Protein AF-A0A7V4GX39-F1 (afdb_monomer)

Radius of gyration: 23.59 Å; Cα contacts (8 Å, |Δi|>4): 36; chains: 1; bounding box: 55×32×65 Å

Sequence (135 aa):
MWTQNDLKLLEEKGISIEEVNRQLDFFRNGFPYASLDRPAVPGDGIRVLGLPEQEHYSNVFESSAPQMDLLKFVPASGAATRMFKDLFEWKNALDKGITSLTPSAREFLANLHKFAFYPELKKVLVSHGITLQEK

Solvent-accessible surface area (backbone atoms only — not comparable to full-atom values): 8588 Å² total; per-residue (Å²): 132,86,49,72,69,53,54,51,53,30,56,78,69,74,46,52,70,68,57,51,50,53,53,50,46,34,74,74,74,46,74,80,80,80,86,77,89,75,85,70,38,83,86,43,90,32,87,80,75,52,71,70,52,49,53,51,53,48,51,53,46,66,72,47,48,88,83,48,92,85,75,89,83,75,74,76,54,65,58,59,52,60,73,44,40,66,48,52,54,48,49,59,37,41,79,72,70,45,80,76,76,49,72,67,46,48,54,48,63,75,47,44,85,75,44,93,61,31,71,61,49,51,56,55,34,48,77,71,76,43,79,84,81,83,131

Secondary structure (DSSP, 8-state):
---HHHHHHHHHTT--HHHHHHHHHHHHH-PPPP------EETBEEPPPPHHHHHHHHHHHHHHGGGS--------HHHHHHHTHHHHHHHHHHTTT--PPPHHHHHHHHTGGGSTTHHHHHHHHHHTTPPPPP-

pLDDT: mean 89.23, std 8.72, range [51.66, 98.0]

Structure (mmCIF, N/CA/C/O backbone):
data_AF-A0A7V4GX39-F1
#
_entry.id   AF-A0A7V4GX39-F1
#
loop_
_atom_site.group_PDB
_atom_site.id
_atom_site.type_symbol
_atom_site.label_atom_id
_atom_site.label_alt_id
_atom_site.label_comp_id
_atom_site.label_asym_id
_atom_site.label_entity_id
_atom_site.label_seq_id
_atom_site.pdbx_PDB_ins_code
_atom_site.Cartn_x
_atom_site.Cartn_y
_atom_site.Cartn_z
_atom_site.occupancy
_atom_site.B_iso_or_equiv
_atom_site.auth_seq_id
_atom_site.auth_comp_id
_atom_site.auth_asym_id
_atom_site.auth_atom_id
_atom_site.pdbx_PDB_model_num
ATOM 1 N N . MET A 1 1 ? 4.574 -3.018 36.565 1.00 77.62 1 MET A N 1
ATOM 2 C CA . MET A 1 1 ? 3.379 -3.565 37.240 1.00 77.62 1 MET A CA 1
ATOM 3 C C . MET A 1 1 ? 2.291 -2.512 37.092 1.00 77.62 1 MET A C 1
ATOM 5 O O . MET A 1 1 ? 2.623 -1.344 37.256 1.00 77.62 1 MET A O 1
ATOM 9 N N . TRP A 1 2 ? 1.080 -2.889 36.678 1.00 88.81 2 TRP A N 1
ATOM 10 C CA . TRP A 1 2 ? -0.007 -1.940 36.393 1.00 88.81 2 TRP A CA 1
ATOM 11 C C . TRP A 1 2 ? -0.486 -1.247 37.670 1.00 88.81 2 TRP A C 1
ATOM 13 O O . TRP A 1 2 ? -0.648 -1.904 38.698 1.00 88.81 2 TRP A O 1
ATOM 23 N N . THR A 1 3 ? -0.701 0.067 37.617 1.00 95.25 3 THR A N 1
ATOM 24 C CA . THR A 1 3 ? -1.338 0.809 38.713 1.00 95.25 3 THR A CA 1
ATOM 25 C C . THR A 1 3 ? -2.858 0.654 38.645 1.00 95.25 3 THR A C 1
ATOM 27 O O . THR A 1 3 ? -3.404 0.300 37.602 1.00 95.25 3 THR A O 1
ATOM 30 N N . GLN A 1 4 ? -3.582 0.959 39.729 1.00 93.19 4 GLN A N 1
ATOM 31 C CA . GLN A 1 4 ? -5.052 0.938 39.684 1.00 93.19 4 GLN A CA 1
ATOM 32 C C . GLN A 1 4 ? -5.638 1.908 38.650 1.00 93.19 4 GLN A C 1
ATOM 34 O O . GLN A 1 4 ? -6.648 1.591 38.026 1.00 93.19 4 GLN A O 1
ATOM 39 N N . ASN A 1 5 ? -4.996 3.060 38.440 1.00 95.75 5 ASN A N 1
ATOM 40 C CA . ASN A 1 5 ? -5.437 4.017 37.428 1.00 95.75 5 ASN A CA 1
ATOM 41 C C . ASN A 1 5 ? -5.283 3.441 36.014 1.00 95.75 5 ASN A C 1
ATOM 43 O O . ASN A 1 5 ? -6.170 3.641 35.188 1.00 95.75 5 ASN A O 1
ATOM 47 N N . ASP A 1 6 ? -4.209 2.685 35.755 1.00 93.69 6 ASP A N 1
ATOM 48 C CA . ASP A 1 6 ? -4.021 2.000 34.472 1.00 93.69 6 ASP A CA 1
ATOM 49 C C . ASP A 1 6 ? -5.112 0.950 34.256 1.00 93.69 6 ASP A C 1
ATOM 51 O O . ASP A 1 6 ? -5.744 0.932 33.206 1.00 93.69 6 ASP A O 1
ATOM 55 N N . LEU A 1 7 ? -5.377 0.112 35.266 1.00 93.94 7 LEU A N 1
ATOM 56 C CA . LEU A 1 7 ? -6.402 -0.934 35.184 1.00 93.94 7 LEU A CA 1
ATOM 57 C C . LEU A 1 7 ? -7.783 -0.348 34.869 1.00 93.94 7 LEU A C 1
ATOM 59 O O . LEU A 1 7 ? -8.468 -0.843 33.978 1.00 93.94 7 LEU A O 1
ATOM 63 N N . LYS A 1 8 ? -8.155 0.744 35.548 1.00 95.00 8 LYS A N 1
ATOM 64 C CA . LYS A 1 8 ? -9.430 1.431 35.324 1.00 95.00 8 LYS A CA 1
ATOM 65 C C . LYS A 1 8 ? -9.526 2.020 33.914 1.00 95.00 8 LYS A C 1
ATOM 67 O O . LYS A 1 8 ? -10.548 1.869 33.255 1.00 95.00 8 LYS A O 1
ATOM 72 N N . LEU A 1 9 ? -8.457 2.650 33.425 1.00 95.44 9 LEU A N 1
ATOM 73 C CA . LEU A 1 9 ? -8.429 3.214 32.074 1.00 95.44 9 LEU A CA 1
ATOM 74 C C . LEU A 1 9 ? -8.536 2.130 30.992 1.00 95.44 9 LEU A C 1
ATOM 76 O O . LEU A 1 9 ? -9.182 2.340 29.966 1.00 95.44 9 LEU A O 1
ATOM 80 N N . LEU A 1 10 ? -7.881 0.985 31.196 1.00 95.50 10 LEU A N 1
ATOM 81 C CA . LEU A 1 10 ? -7.950 -0.149 30.277 1.00 95.50 10 LEU A CA 1
ATOM 82 C C . LEU A 1 10 ? -9.355 -0.753 30.241 1.00 95.50 10 LEU A C 1
ATOM 84 O O . LEU A 1 10 ? -9.874 -0.997 29.153 1.00 95.50 10 LEU A O 1
ATOM 88 N N . GLU A 1 11 ? -9.996 -0.892 31.401 1.00 94.06 11 GLU A N 1
ATOM 89 C CA . GLU A 1 11 ? -11.388 -1.331 31.511 1.00 94.06 11 GLU A CA 1
ATOM 90 C C . GLU A 1 11 ? -12.349 -0.363 30.801 1.00 94.06 11 GLU A C 1
ATOM 92 O O . GLU A 1 11 ? -13.137 -0.792 29.960 1.00 94.06 11 GLU A O 1
ATOM 97 N N . GLU A 1 12 ? -12.225 0.949 31.038 1.00 96.50 12 GLU A N 1
ATOM 98 C CA . GLU A 1 12 ? -13.028 1.986 30.365 1.00 96.50 12 GLU A CA 1
ATOM 99 C C . GLU A 1 12 ? -12.858 1.973 28.834 1.00 96.50 12 GLU A C 1
ATOM 101 O O . GLU A 1 12 ? -13.781 2.321 28.096 1.00 96.50 12 GLU A O 1
ATOM 106 N N . LYS A 1 13 ? -11.684 1.561 28.339 1.00 94.75 13 LYS A N 1
ATOM 107 C CA . LYS A 1 13 ? -11.389 1.412 26.905 1.00 94.75 13 LYS A CA 1
ATOM 108 C C . LYS A 1 13 ? -11.744 0.032 26.341 1.00 94.75 13 LYS A C 1
ATOM 110 O O . LYS A 1 13 ? -11.583 -0.169 25.138 1.00 94.75 13 LYS A O 1
ATOM 115 N N . GLY A 1 14 ? -12.197 -0.907 27.173 1.00 95.50 14 GLY A N 1
ATOM 116 C CA . GLY A 1 14 ? -12.497 -2.282 26.770 1.00 95.50 14 GLY A CA 1
ATOM 117 C C . GLY A 1 14 ? -11.263 -3.092 26.358 1.00 95.50 14 GLY A C 1
ATOM 118 O O . GLY A 1 14 ? -11.370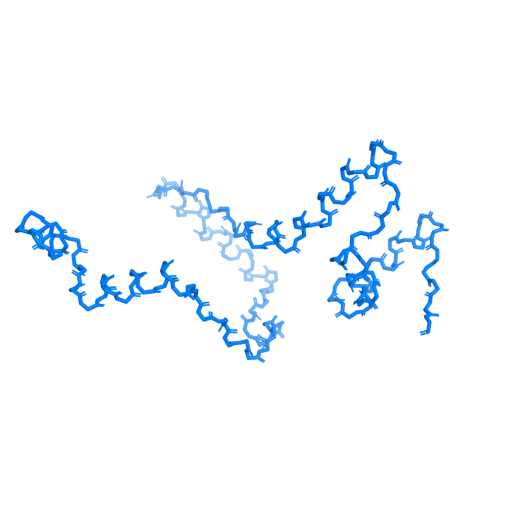 -3.983 25.518 1.00 95.50 14 GLY A O 1
ATOM 119 N N . ILE A 1 15 ? -10.085 -2.774 26.903 1.00 95.25 15 ILE A N 1
ATOM 120 C CA . ILE A 1 15 ? -8.823 -3.450 26.585 1.00 95.25 15 ILE A CA 1
ATOM 121 C C . ILE A 1 15 ? -8.444 -4.363 27.753 1.00 95.25 15 ILE A C 1
ATOM 123 O O . ILE A 1 15 ? -8.276 -3.901 28.879 1.00 95.25 15 ILE A O 1
ATOM 127 N N . SER A 1 16 ? -8.280 -5.662 27.494 1.00 94.62 16 SER A N 1
ATOM 128 C CA . SER A 1 16 ? -7.864 -6.608 28.533 1.00 94.62 16 SER A CA 1
ATOM 129 C C . SER A 1 16 ? -6.367 -6.494 28.850 1.00 94.62 16 SER A C 1
ATOM 131 O O . SER A 1 16 ? -5.570 -5.979 28.058 1.00 94.62 16 SER A O 1
ATOM 133 N N . ILE A 1 17 ? -5.961 -7.013 30.011 1.00 93.25 17 ILE A N 1
ATOM 134 C CA . ILE A 1 17 ? -4.549 -7.032 30.420 1.00 93.25 17 ILE A CA 1
ATOM 135 C C . ILE A 1 17 ? -3.716 -7.906 29.485 1.00 93.25 17 ILE A C 1
ATOM 137 O O . ILE A 1 17 ? -2.577 -7.568 29.167 1.00 93.25 17 ILE A O 1
ATOM 141 N N . GLU A 1 18 ? -4.292 -9.000 29.003 1.00 93.94 18 GLU A N 1
ATOM 142 C CA . GLU A 1 18 ? -3.679 -9.887 28.018 1.00 93.94 18 GLU A CA 1
ATOM 143 C C . GLU A 1 18 ? -3.432 -9.143 26.703 1.00 93.94 18 GLU A C 1
ATOM 145 O O . GLU A 1 18 ? -2.336 -9.233 26.150 1.00 93.94 18 GLU A O 1
ATOM 150 N N . GLU A 1 19 ? -4.409 -8.361 26.233 1.00 94.12 19 GLU A N 1
ATOM 151 C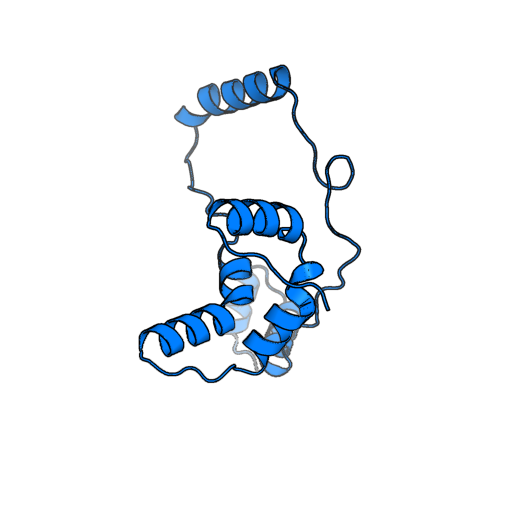 CA . GLU A 1 19 ? -4.286 -7.584 24.999 1.00 94.12 19 GLU A CA 1
ATOM 152 C C . GLU A 1 19 ? -3.204 -6.507 25.114 1.00 94.12 19 GLU A C 1
ATOM 154 O O . GLU A 1 19 ? -2.346 -6.395 24.237 1.00 94.12 19 GLU A O 1
ATOM 159 N N . VAL A 1 20 ? -3.184 -5.750 26.214 1.00 94.56 20 VAL A N 1
ATOM 160 C CA . VAL A 1 20 ? -2.134 -4.748 26.435 1.00 94.56 20 VAL A CA 1
ATOM 161 C C . VAL A 1 20 ? -0.755 -5.384 26.538 1.00 94.56 20 VAL A C 1
ATOM 163 O O . VAL A 1 20 ? 0.192 -4.879 25.935 1.00 94.56 20 VAL A O 1
ATOM 166 N N . ASN A 1 21 ? -0.611 -6.489 27.271 1.00 93.94 21 ASN A N 1
ATOM 167 C CA . ASN A 1 21 ? 0.676 -7.175 27.365 1.00 93.94 21 ASN A CA 1
ATOM 168 C C . ASN A 1 21 ? 1.137 -7.674 25.987 1.00 93.94 21 ASN A C 1
ATOM 170 O O . ASN A 1 21 ? 2.298 -7.471 25.634 1.00 93.94 21 ASN A O 1
ATOM 174 N N . ARG A 1 22 ? 0.226 -8.220 25.168 1.00 93.19 22 ARG A N 1
ATOM 175 C CA . ARG A 1 22 ? 0.517 -8.615 23.781 1.00 93.19 22 ARG A CA 1
ATOM 176 C C . ARG A 1 22 ? 1.010 -7.434 22.943 1.00 93.19 22 ARG A C 1
ATOM 178 O O . ARG A 1 22 ? 1.994 -7.559 22.220 1.00 93.19 22 ARG A O 1
ATOM 185 N N . GLN A 1 23 ? 0.353 -6.279 23.044 1.00 92.56 23 GLN A N 1
ATOM 186 C CA . GLN A 1 23 ? 0.771 -5.067 22.334 1.00 92.56 23 GLN A CA 1
ATOM 187 C C . GLN A 1 23 ? 2.148 -4.576 22.794 1.00 92.56 23 GLN A C 1
ATOM 189 O O . GLN A 1 23 ? 2.983 -4.224 21.962 1.00 92.56 23 GLN A O 1
ATOM 194 N N . LEU A 1 24 ? 2.416 -4.595 24.103 1.00 93.81 24 LEU A N 1
ATOM 195 C CA . LEU A 1 24 ? 3.733 -4.265 24.652 1.00 93.81 24 LEU A CA 1
ATOM 196 C C . LEU A 1 24 ? 4.827 -5.205 24.146 1.00 93.81 24 LEU A C 1
ATOM 198 O O . LEU A 1 24 ? 5.937 -4.752 23.864 1.00 93.81 24 LEU A O 1
ATOM 202 N N . ASP A 1 25 ? 4.526 -6.489 23.992 1.00 94.75 25 ASP A N 1
ATOM 203 C CA . ASP A 1 25 ? 5.477 -7.441 23.432 1.00 94.75 25 ASP A CA 1
ATOM 204 C C . ASP A 1 25 ? 5.775 -7.158 21.956 1.00 94.75 25 ASP A C 1
ATOM 206 O O . ASP A 1 25 ? 6.932 -7.286 21.555 1.00 94.75 25 ASP A O 1
ATOM 210 N N . PHE A 1 26 ? 4.810 -6.663 21.171 1.00 94.25 26 PHE A N 1
ATOM 211 C CA . PHE A 1 26 ? 5.094 -6.166 19.817 1.00 94.25 26 PHE A CA 1
ATOM 212 C C . PHE A 1 26 ? 6.009 -4.937 19.810 1.00 94.25 26 PHE A C 1
ATOM 214 O O . PHE A 1 26 ? 6.851 -4.809 18.924 1.00 94.25 26 PHE A O 1
ATOM 221 N N . PHE A 1 27 ? 5.910 -4.041 20.796 1.00 91.31 27 PHE A N 1
ATOM 222 C CA . PHE A 1 27 ? 6.850 -2.917 20.905 1.00 91.31 27 PHE A CA 1
ATOM 223 C C . PHE A 1 27 ? 8.274 -3.368 21.247 1.00 91.31 27 PHE A C 1
ATOM 225 O O . PHE A 1 27 ? 9.234 -2.750 20.791 1.00 91.31 27 PHE A O 1
ATOM 232 N N . ARG A 1 28 ? 8.422 -4.433 22.043 1.00 93.56 28 ARG A N 1
ATOM 233 C CA . ARG A 1 28 ? 9.732 -4.968 22.452 1.00 93.56 28 ARG A CA 1
ATOM 234 C C . ARG A 1 28 ? 10.390 -5.805 21.363 1.00 93.56 28 ARG A C 1
ATOM 236 O O . ARG A 1 28 ? 11.577 -5.645 21.102 1.00 93.56 28 ARG A O 1
ATOM 243 N N . ASN A 1 29 ? 9.619 -6.704 20.761 1.00 94.12 29 ASN A N 1
ATOM 244 C CA . ASN A 1 29 ? 10.129 -7.747 19.872 1.00 94.12 29 ASN A CA 1
ATOM 245 C C . ASN A 1 29 ? 9.876 -7.441 18.389 1.00 94.12 29 ASN A C 1
ATOM 247 O O . ASN A 1 29 ? 10.332 -8.180 17.520 1.00 94.12 29 ASN A O 1
ATOM 251 N N . GLY A 1 30 ? 9.159 -6.355 18.094 1.00 88.62 30 GLY A N 1
ATOM 252 C CA . GLY A 1 30 ? 8.650 -6.062 16.763 1.00 88.62 30 GLY A CA 1
ATOM 253 C C . GLY A 1 30 ? 7.363 -6.826 16.451 1.00 88.62 30 GLY A C 1
ATOM 254 O O . GLY A 1 30 ? 6.880 -7.656 17.223 1.00 88.62 30 GLY A O 1
ATOM 255 N N . PHE A 1 31 ? 6.792 -6.529 15.286 1.00 85.81 31 PHE A N 1
ATOM 256 C CA . PHE A 1 31 ? 5.625 -7.239 14.775 1.00 85.81 31 PHE A CA 1
ATOM 257 C C . PHE A 1 31 ? 6.068 -8.447 13.945 1.00 85.81 31 PHE A C 1
ATOM 259 O O . PHE A 1 31 ? 7.042 -8.338 13.193 1.00 85.81 31 PHE A O 1
ATOM 266 N N . PRO A 1 32 ? 5.354 -9.583 14.027 1.00 85.06 32 PRO A N 1
ATOM 267 C CA . PRO A 1 32 ? 5.581 -10.680 13.102 1.00 85.06 32 PRO A CA 1
ATOM 268 C C . PRO A 1 32 ? 5.312 -10.213 11.668 1.00 85.06 32 PRO A C 1
ATOM 270 O O . PRO A 1 32 ? 4.459 -9.353 11.424 1.00 85.06 32 PRO A O 1
ATOM 273 N N . TYR A 1 33 ? 6.020 -10.803 10.708 1.00 82.94 33 TYR A N 1
ATOM 274 C CA . TYR A 1 33 ? 5.723 -10.567 9.301 1.00 82.94 33 TYR A CA 1
ATOM 275 C C . TYR A 1 33 ? 4.298 -11.024 8.986 1.00 82.94 33 TYR A C 1
ATOM 277 O O . TYR A 1 33 ? 3.865 -12.098 9.410 1.00 82.94 33 TYR A O 1
ATOM 285 N N . ALA A 1 34 ? 3.572 -10.205 8.224 1.00 83.12 34 ALA A N 1
ATOM 286 C CA . ALA A 1 34 ? 2.273 -10.601 7.710 1.00 83.12 34 ALA A CA 1
ATOM 287 C C . ALA A 1 34 ? 2.447 -11.846 6.832 1.00 83.12 34 ALA A C 1
ATOM 289 O O . ALA A 1 34 ? 3.270 -11.853 5.915 1.00 83.12 34 ALA A O 1
ATOM 290 N N . SER A 1 35 ? 1.672 -12.894 7.112 1.00 86.38 35 SER A N 1
ATOM 291 C CA . SER A 1 35 ? 1.577 -14.034 6.203 1.00 86.38 35 SER A CA 1
ATOM 292 C C . SER A 1 35 ? 0.775 -13.595 4.986 1.00 86.38 35 SER A C 1
ATOM 294 O O . SER A 1 35 ? -0.432 -13.376 5.073 1.00 86.38 35 SER A O 1
ATOM 296 N N . LEU A 1 36 ? 1.474 -13.394 3.873 1.00 85.06 36 LEU A N 1
ATOM 297 C CA . LEU A 1 36 ? 0.862 -13.061 2.595 1.00 85.06 36 LEU A CA 1
ATOM 298 C C . LEU A 1 36 ? 0.443 -14.365 1.912 1.00 85.06 36 LEU A C 1
ATOM 300 O O . LEU A 1 36 ? 1.281 -15.239 1.715 1.00 85.06 36 LEU A O 1
ATOM 304 N N . ASP A 1 37 ? -0.837 -14.486 1.566 1.00 88.88 37 ASP A N 1
ATOM 305 C CA . ASP A 1 37 ? -1.353 -15.607 0.772 1.00 88.88 37 ASP A CA 1
ATOM 306 C C . ASP A 1 37 ? -0.996 -15.397 -0.711 1.00 88.88 37 ASP A C 1
ATOM 308 O O . ASP A 1 37 ? -0.089 -16.024 -1.256 1.00 88.88 37 ASP A O 1
ATOM 312 N N . ARG A 1 38 ? -1.639 -14.415 -1.350 1.00 88.44 38 ARG A N 1
ATOM 313 C CA . ARG A 1 38 ? -1.399 -13.997 -2.741 1.00 88.44 38 ARG A CA 1
ATOM 314 C C . ARG A 1 38 ? -2.031 -12.619 -2.987 1.00 88.44 38 ARG A C 1
ATOM 316 O O . ARG A 1 38 ? -2.871 -12.192 -2.191 1.00 88.44 38 ARG A O 1
ATOM 323 N N . PRO A 1 39 ? -1.645 -11.887 -4.047 1.00 85.06 39 PRO A N 1
ATOM 324 C CA . PRO A 1 39 ? -2.267 -10.603 -4.357 1.00 85.06 39 PRO A CA 1
ATOM 325 C C . PRO A 1 39 ? -3.765 -10.754 -4.647 1.00 85.06 39 PRO A C 1
ATOM 327 O O . PRO A 1 39 ? -4.189 -11.720 -5.282 1.00 85.06 39 PRO A O 1
ATOM 330 N N . ALA A 1 40 ? -4.550 -9.764 -4.223 1.00 90.19 40 ALA A N 1
ATOM 331 C CA . ALA A 1 40 ? -5.928 -9.624 -4.671 1.00 90.19 40 ALA A CA 1
ATOM 332 C C . ALA A 1 40 ? -5.936 -9.125 -6.126 1.00 90.19 40 ALA A C 1
ATOM 334 O O . ALA A 1 40 ? -5.229 -8.174 -6.467 1.00 90.19 40 ALA A O 1
ATOM 335 N N . VAL A 1 41 ? -6.729 -9.764 -6.981 1.00 90.56 41 VAL A N 1
ATOM 336 C CA . VAL A 1 41 ? -6.864 -9.449 -8.410 1.00 90.56 41 VAL A CA 1
ATOM 337 C C . VAL A 1 41 ? -8.347 -9.391 -8.799 1.00 90.56 41 VAL A C 1
ATOM 339 O O . VAL A 1 41 ? -9.203 -9.842 -8.033 1.00 90.56 41 VAL A O 1
ATOM 342 N N . PRO A 1 42 ? -8.709 -8.816 -9.961 1.00 94.06 42 PR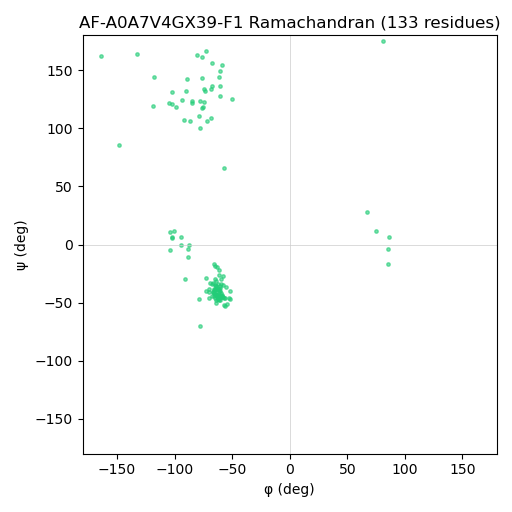O A N 1
ATOM 343 C CA . PRO A 1 42 ? -10.076 -8.896 -10.466 1.00 94.06 42 PRO A CA 1
ATOM 344 C C . PRO A 1 42 ? -10.608 -10.334 -10.471 1.00 94.06 42 PRO A C 1
ATOM 346 O O . PRO A 1 42 ? -9.988 -11.224 -11.047 1.00 94.06 42 PRO A O 1
ATOM 349 N N . GLY A 1 43 ? -11.753 -10.552 -9.822 1.00 89.56 43 GLY A N 1
ATOM 350 C CA . GLY A 1 43 ? -12.357 -11.883 -9.672 1.00 89.56 43 GLY A CA 1
ATOM 351 C C . GLY A 1 43 ? -11.825 -12.695 -8.487 1.00 89.56 43 GLY A C 1
ATOM 352 O O . GLY A 1 43 ? -12.352 -13.766 -8.207 1.00 89.56 43 GLY A O 1
ATOM 353 N N . ASP A 1 44 ? -10.836 -12.174 -7.761 1.00 91.06 44 ASP A N 1
ATOM 354 C CA . ASP A 1 44 ? -10.210 -12.841 -6.626 1.00 91.06 44 ASP A CA 1
ATOM 355 C C . ASP A 1 44 ? -9.747 -11.817 -5.573 1.00 91.06 44 ASP A C 1
ATOM 357 O O . ASP A 1 44 ? -8.625 -11.310 -5.582 1.00 91.06 44 ASP A O 1
ATOM 361 N N . GLY A 1 45 ? -10.667 -11.447 -4.682 1.00 92.38 45 GLY A N 1
ATOM 362 C CA . GLY A 1 45 ? -10.457 -10.413 -3.664 1.00 92.38 45 GLY A CA 1
ATOM 363 C C . GLY A 1 45 ? -10.736 -8.979 -4.136 1.00 92.38 45 GLY A C 1
ATOM 364 O O . GLY A 1 45 ? -10.951 -8.112 -3.294 1.00 92.38 45 GLY A O 1
ATOM 365 N N . ILE A 1 46 ? -10.813 -8.718 -5.451 1.00 93.88 46 ILE A N 1
ATOM 366 C CA . ILE A 1 46 ? -11.261 -7.429 -6.010 1.00 93.88 46 ILE A CA 1
ATOM 367 C C . ILE A 1 46 ? -12.520 -7.629 -6.860 1.00 93.88 46 ILE A C 1
ATOM 369 O O . ILE A 1 46 ? -12.497 -8.314 -7.887 1.00 93.88 46 ILE A O 1
ATOM 373 N N . ARG A 1 47 ? -13.620 -6.975 -6.462 1.00 93.44 47 ARG A N 1
ATOM 374 C CA . ARG A 1 47 ? -14.838 -6.863 -7.279 1.00 93.44 47 ARG A CA 1
ATOM 375 C C . ARG A 1 47 ? -14.702 -5.683 -8.237 1.00 93.44 47 ARG A C 1
ATOM 377 O O . ARG A 1 47 ? -14.543 -4.546 -7.801 1.00 93.44 47 ARG A O 1
ATOM 384 N N . VAL A 1 48 ? -14.803 -5.960 -9.532 1.00 94.81 48 VAL A N 1
ATOM 385 C CA . VAL A 1 48 ? -14.840 -4.933 -10.578 1.00 94.81 48 VAL A CA 1
ATOM 386 C C . VAL A 1 48 ? -16.296 -4.606 -10.878 1.00 94.81 48 VAL A C 1
ATOM 388 O O . VAL A 1 48 ? -17.073 -5.507 -11.179 1.00 94.81 48 VAL A O 1
ATOM 391 N N . LEU A 1 49 ? -16.659 -3.330 -10.765 1.00 95.12 49 LEU A N 1
ATOM 392 C CA . LEU A 1 49 ? -18.017 -2.853 -11.016 1.00 95.12 49 LEU A CA 1
ATOM 393 C C . LEU A 1 49 ? -18.178 -2.471 -12.487 1.00 95.12 49 LEU A C 1
ATOM 395 O O . LEU A 1 49 ? -17.342 -1.745 -13.029 1.00 95.12 49 LEU A O 1
ATOM 399 N N . GLY A 1 50 ? -19.255 -2.928 -13.123 1.00 96.62 50 GLY A N 1
ATOM 400 C CA . GLY A 1 50 ? -19.639 -2.478 -14.463 1.00 96.62 50 GLY A CA 1
ATOM 401 C C . GLY A 1 50 ? -20.204 -1.054 -14.455 1.00 96.62 50 GLY A C 1
ATOM 402 O O . GLY A 1 50 ? -20.561 -0.535 -13.400 1.00 96.62 50 GLY A O 1
ATOM 403 N N . LEU A 1 51 ? -20.338 -0.429 -15.631 1.00 97.06 51 LEU A N 1
ATOM 404 C CA . LEU A 1 51 ? -20.875 0.938 -15.747 1.00 97.06 51 LEU A CA 1
ATOM 405 C C . LEU A 1 51 ? -22.231 1.130 -15.035 1.00 97.06 51 LEU A C 1
ATOM 407 O O . LEU A 1 51 ? -22.334 2.070 -14.249 1.00 97.06 51 LEU A O 1
ATOM 411 N N . PRO A 1 52 ? -23.232 0.236 -15.190 1.00 97.25 52 PRO A N 1
ATOM 412 C CA . PRO A 1 52 ? -24.515 0.417 -14.507 1.00 97.25 52 PRO A CA 1
ATOM 413 C C . PRO A 1 52 ? -24.395 0.350 -12.978 1.00 97.25 52 PRO A C 1
ATOM 415 O O . PRO A 1 52 ? -25.085 1.067 -12.261 1.00 97.25 52 PRO A O 1
ATOM 418 N N . GLU A 1 53 ? -23.506 -0.503 -12.462 1.00 97.31 53 GLU A N 1
ATOM 419 C CA . GLU A 1 53 ? -23.256 -0.607 -11.021 1.00 97.31 53 GLU A CA 1
ATOM 420 C C . GLU A 1 53 ? -22.528 0.636 -10.499 1.00 97.31 53 GLU A C 1
ATOM 422 O O . GLU A 1 53 ? -22.864 1.137 -9.429 1.00 97.31 53 GLU A O 1
ATOM 427 N N . GLN A 1 54 ? -21.555 1.154 -11.254 1.00 97.06 54 GLN A N 1
ATOM 428 C CA . GLN A 1 54 ? -20.850 2.389 -10.910 1.00 97.06 54 GLN A CA 1
ATOM 429 C C . GLN A 1 54 ? -21.811 3.581 -10.833 1.00 97.06 54 GLN A C 1
ATOM 431 O O . GLN A 1 54 ? -21.754 4.337 -9.862 1.00 97.06 54 GLN A O 1
ATOM 436 N N . GLU A 1 55 ? -22.720 3.721 -11.803 1.00 98.00 55 GLU A N 1
ATOM 437 C CA . GLU A 1 55 ? -23.765 4.752 -11.783 1.00 98.00 55 GLU A CA 1
ATOM 438 C C . GLU A 1 55 ? -24.699 4.567 -10.587 1.00 98.00 55 GLU A C 1
ATOM 440 O O . GLU A 1 55 ? -24.959 5.513 -9.845 1.00 98.00 55 GLU A O 1
ATOM 445 N N . HIS A 1 56 ? -25.160 3.336 -10.349 1.00 97.69 56 HIS A N 1
ATOM 446 C CA . HIS A 1 56 ? -26.024 3.030 -9.217 1.00 97.69 56 HIS A CA 1
ATOM 447 C C . HIS A 1 56 ? -25.387 3.435 -7.881 1.00 97.69 56 HIS A C 1
ATOM 449 O O . HIS A 1 56 ? -25.999 4.174 -7.110 1.00 97.69 56 HIS A O 1
ATOM 455 N N . TYR A 1 57 ? -24.158 2.993 -7.606 1.00 96.94 57 TYR A N 1
ATOM 456 C CA . TYR A 1 57 ? -23.496 3.286 -6.334 1.00 96.94 57 TYR A CA 1
ATOM 457 C C . TYR A 1 57 ? -23.107 4.760 -6.190 1.00 96.94 57 TYR A C 1
ATOM 459 O O . TYR A 1 57 ? -23.190 5.291 -5.082 1.00 96.94 57 TYR A O 1
ATOM 467 N N . SER A 1 58 ? -22.757 5.438 -7.287 1.00 96.62 58 SER A N 1
ATOM 468 C CA . SER A 1 58 ? -22.553 6.893 -7.282 1.00 96.62 58 SER A CA 1
ATOM 469 C C . SER A 1 58 ? -23.836 7.621 -6.878 1.00 96.62 58 SER A C 1
ATOM 471 O O . SER A 1 58 ? -23.816 8.412 -5.939 1.00 96.62 58 SER A O 1
ATOM 473 N N . ASN A 1 59 ? -24.977 7.266 -7.478 1.00 97.56 59 ASN A N 1
ATOM 474 C CA . ASN A 1 59 ? -26.275 7.866 -7.150 1.00 97.56 59 ASN A CA 1
ATOM 475 C C . ASN A 1 59 ? -26.696 7.603 -5.694 1.00 97.56 59 ASN A C 1
ATOM 477 O O . ASN A 1 59 ? -27.254 8.480 -5.029 1.00 97.56 59 ASN A O 1
ATOM 481 N N . VAL A 1 60 ? -26.422 6.403 -5.169 1.00 96.81 60 VAL A N 1
ATOM 482 C CA . VAL A 1 60 ? -26.676 6.069 -3.757 1.00 96.81 60 VAL A CA 1
ATOM 483 C C . VAL A 1 60 ? -25.842 6.956 -2.837 1.00 96.81 60 VAL A C 1
ATOM 485 O O . VAL A 1 60 ? -26.371 7.496 -1.864 1.00 96.81 60 VAL A O 1
ATOM 488 N N . PHE A 1 61 ? -24.557 7.139 -3.145 1.00 95.25 61 PHE A N 1
ATOM 489 C CA . PHE A 1 61 ? -23.690 8.008 -2.360 1.00 95.25 61 PHE A CA 1
ATOM 490 C C . PHE A 1 61 ? -24.158 9.465 -2.421 1.00 95.25 61 PHE A C 1
ATOM 492 O O . PHE A 1 61 ? -24.356 10.076 -1.377 1.00 95.25 61 PHE A O 1
ATOM 499 N N . GLU A 1 62 ? -24.404 10.005 -3.615 1.00 95.94 62 GLU A N 1
ATOM 500 C CA . GLU A 1 62 ? -24.808 11.402 -3.808 1.00 95.94 62 GLU A CA 1
ATOM 501 C C . GLU A 1 62 ? -26.140 11.743 -3.131 1.00 95.94 62 GLU A C 1
ATOM 503 O O . GLU A 1 62 ? -26.274 12.815 -2.544 1.00 95.94 62 GLU A O 1
ATOM 508 N N . SER A 1 63 ? -27.110 10.826 -3.153 1.00 96.94 63 SER A N 1
ATOM 509 C CA . SER A 1 63 ? -28.401 11.030 -2.481 1.00 96.94 63 SER A CA 1
ATOM 510 C C . SER A 1 63 ? -28.314 10.930 -0.956 1.00 96.94 63 SER A C 1
ATOM 512 O O . SER A 1 63 ? -29.089 11.583 -0.256 1.00 96.94 63 SER A O 1
ATOM 514 N N . SER A 1 64 ? -27.366 10.148 -0.434 1.00 95.56 64 SER A N 1
ATOM 515 C CA . SER A 1 64 ? -27.205 9.915 1.007 1.00 95.56 64 SER A CA 1
ATOM 516 C C . SER A 1 64 ? -26.245 10.908 1.672 1.00 95.56 64 SER A C 1
ATOM 518 O O . SER A 1 64 ? -26.419 11.251 2.841 1.00 95.56 64 SER A O 1
ATOM 520 N N . ALA A 1 65 ? -25.253 11.403 0.928 1.00 95.38 65 ALA A N 1
ATOM 521 C CA . ALA A 1 65 ? -24.186 12.280 1.403 1.00 95.38 65 ALA A CA 1
ATOM 522 C C . ALA A 1 65 ? -24.666 13.533 2.167 1.00 95.38 65 ALA A C 1
ATOM 524 O O . ALA A 1 65 ? -24.053 13.844 3.187 1.00 95.38 65 ALA A O 1
ATOM 525 N N . PRO A 1 66 ? -25.756 14.233 1.777 1.00 96.38 66 PRO A N 1
ATOM 526 C CA . PRO A 1 66 ? -26.226 15.416 2.505 1.00 96.38 66 PRO A CA 1
ATOM 527 C C . PRO A 1 66 ? -26.688 15.146 3.942 1.00 96.38 66 PRO A C 1
ATOM 529 O O . PRO A 1 66 ? -26.785 16.082 4.730 1.00 96.38 66 PRO A O 1
ATOM 532 N N . GLN A 1 67 ? -27.008 13.892 4.277 1.00 96.44 67 GLN A N 1
ATOM 533 C CA . GLN A 1 67 ? -27.462 13.484 5.610 1.00 96.44 67 GLN A CA 1
ATOM 534 C C . GLN A 1 67 ? -26.356 12.803 6.430 1.00 96.44 67 GLN A C 1
ATOM 536 O O . GLN A 1 67 ? -26.627 12.284 7.511 1.00 96.44 67 GLN A O 1
ATOM 541 N N . MET A 1 68 ? -25.123 12.767 5.919 1.00 94.56 68 MET A N 1
ATOM 542 C CA . MET A 1 68 ? -23.996 12.073 6.537 1.00 94.56 68 MET A CA 1
ATOM 543 C C . MET A 1 68 ? -22.881 13.047 6.913 1.00 94.56 68 MET A C 1
ATOM 545 O O . MET A 1 68 ? -22.556 13.965 6.162 1.00 94.56 68 MET A O 1
ATOM 549 N N . ASP A 1 69 ? -22.215 12.774 8.033 1.00 94.12 69 ASP A N 1
ATOM 550 C CA . ASP A 1 69 ? -20.941 13.409 8.360 1.00 94.12 69 ASP A CA 1
ATOM 551 C C . ASP A 1 69 ? -19.823 12.749 7.543 1.00 94.12 69 ASP A C 1
ATOM 553 O O . ASP A 1 69 ? -19.348 11.651 7.846 1.00 94.12 69 ASP A O 1
ATOM 557 N N . LEU A 1 70 ? -19.420 13.408 6.457 1.00 92.38 70 LEU A N 1
ATOM 558 C CA . LEU A 1 70 ? -18.428 12.867 5.532 1.00 92.38 70 LEU A CA 1
ATOM 559 C C . LEU A 1 70 ? -17.004 13.020 6.079 1.00 92.38 70 LEU A C 1
ATOM 561 O O . LEU A 1 70 ? -16.515 14.127 6.307 1.00 92.38 70 LEU A O 1
ATOM 565 N N . LEU A 1 71 ? -16.292 11.897 6.187 1.00 90.25 71 LEU A N 1
ATOM 566 C CA . L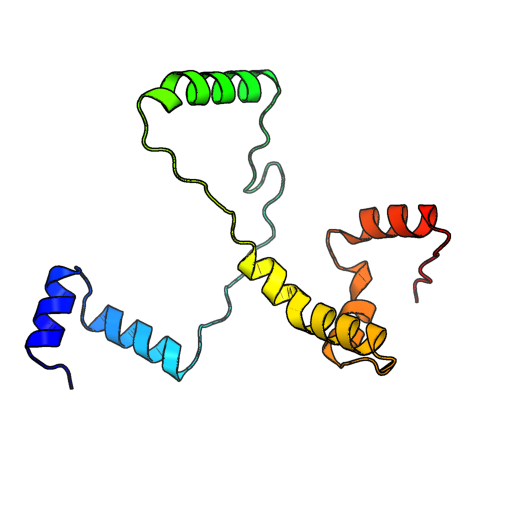EU A 1 71 ? -14.857 11.868 6.457 1.00 90.25 71 LEU A CA 1
ATOM 567 C C . LEU A 1 71 ? -14.085 11.576 5.169 1.00 90.25 71 LEU A C 1
ATOM 569 O O . LEU A 1 71 ? -14.355 10.603 4.464 1.00 90.25 71 LEU A O 1
ATOM 573 N N . LYS A 1 72 ? -13.049 12.373 4.893 1.00 84.31 72 LYS A N 1
ATOM 574 C CA . LYS A 1 72 ? -12.102 12.062 3.821 1.00 84.31 72 LYS A CA 1
ATOM 575 C C . LYS A 1 72 ? -11.289 10.822 4.193 1.00 84.31 72 LYS A C 1
ATOM 577 O O . LYS A 1 72 ? -10.386 10.893 5.025 1.00 84.31 72 LYS A O 1
ATOM 582 N N . PHE A 1 73 ? -11.552 9.709 3.516 1.00 78.69 73 PHE A N 1
ATOM 583 C CA . PHE A 1 73 ? -10.699 8.532 3.599 1.00 78.69 73 PHE A CA 1
ATOM 584 C C . PHE A 1 73 ? -9.457 8.726 2.724 1.00 78.69 73 PHE A C 1
ATOM 586 O O . PHE A 1 73 ? -9.536 8.755 1.497 1.00 78.69 73 PHE A O 1
ATOM 593 N N . VAL A 1 74 ? -8.296 8.879 3.358 1.00 74.81 74 VAL A N 1
ATOM 594 C CA . VAL A 1 74 ? -7.007 8.812 2.666 1.00 74.81 74 VAL A CA 1
ATOM 595 C C . VAL A 1 74 ? -6.546 7.356 2.748 1.00 74.81 74 VAL A C 1
ATOM 597 O O . VAL A 1 74 ? -6.182 6.918 3.842 1.00 74.81 74 VAL A O 1
ATOM 600 N N . PRO A 1 75 ? -6.584 6.580 1.646 1.00 64.69 75 PRO A N 1
ATOM 601 C CA . PRO A 1 75 ? -6.116 5.199 1.667 1.00 64.69 75 PRO A CA 1
ATOM 602 C C . PRO A 1 75 ? -4.649 5.158 2.097 1.00 64.69 75 PRO A C 1
ATOM 604 O O . PRO A 1 75 ? -3.937 6.147 1.928 1.00 64.69 75 PRO A O 1
ATOM 607 N N . ALA A 1 76 ? -4.220 4.026 2.667 1.00 60.72 76 ALA A N 1
ATOM 608 C CA . ALA A 1 76 ? -2.946 3.801 3.357 1.00 60.72 76 ALA A CA 1
ATOM 609 C C . ALA A 1 76 ? -1.678 4.104 2.518 1.00 60.72 76 ALA A C 1
ATOM 611 O O . ALA A 1 76 ? -0.861 3.228 2.239 1.00 60.72 76 ALA A O 1
ATOM 612 N N . SER A 1 77 ? -1.456 5.368 2.168 1.00 60.38 77 SER A N 1
ATOM 613 C CA . SER A 1 77 ? -0.282 5.872 1.456 1.00 60.38 77 SER A CA 1
ATOM 614 C C . SER A 1 77 ? 0.996 5.627 2.252 1.00 60.38 77 SER A C 1
ATOM 616 O O . SER A 1 77 ? 2.059 5.435 1.674 1.00 60.38 77 SER A O 1
ATOM 618 N N . GLY A 1 78 ? 0.890 5.531 3.582 1.00 64.81 78 GLY A N 1
ATOM 619 C CA . GLY A 1 78 ? 2.016 5.236 4.459 1.00 64.81 78 GLY A CA 1
ATOM 620 C C . GLY A 1 78 ? 2.719 3.915 4.135 1.00 64.81 78 GLY A C 1
ATOM 621 O O . GLY A 1 78 ? 3.936 3.852 4.266 1.00 64.81 78 GLY A O 1
ATOM 622 N N . ALA A 1 79 ? 2.006 2.874 3.690 1.00 66.56 79 ALA A N 1
ATOM 623 C CA . ALA A 1 79 ? 2.640 1.599 3.344 1.00 66.56 79 ALA A CA 1
ATOM 624 C C . ALA A 1 79 ? 3.490 1.719 2.069 1.00 66.56 79 ALA A C 1
ATOM 626 O O . ALA A 1 79 ? 4.650 1.313 2.070 1.00 66.56 79 ALA A O 1
ATOM 627 N N . ALA A 1 80 ? 2.951 2.356 1.026 1.00 69.25 80 ALA A N 1
ATOM 628 C CA . ALA A 1 80 ? 3.672 2.599 -0.221 1.00 69.25 80 ALA A CA 1
ATOM 629 C C . ALA A 1 80 ? 4.853 3.563 -0.021 1.00 69.25 80 ALA A C 1
ATOM 631 O O . ALA A 1 80 ? 5.963 3.279 -0.464 1.00 69.25 80 ALA A O 1
ATOM 632 N N . THR A 1 81 ? 4.657 4.661 0.717 1.00 75.56 81 THR A N 1
ATOM 633 C CA . THR A 1 81 ? 5.740 5.602 1.039 1.00 75.56 81 THR A CA 1
ATOM 634 C C . THR A 1 81 ? 6.852 4.922 1.833 1.00 75.56 81 THR A C 1
ATOM 636 O O . THR A 1 81 ? 8.023 5.153 1.549 1.00 75.56 81 THR A O 1
ATOM 639 N N . ARG A 1 82 ? 6.515 4.044 2.791 1.00 80.00 82 ARG A N 1
ATOM 640 C CA . ARG A 1 82 ? 7.518 3.248 3.517 1.00 80.00 82 ARG A CA 1
ATOM 641 C C . ARG A 1 82 ? 8.241 2.260 2.602 1.00 80.00 82 ARG A C 1
ATOM 643 O O . ARG A 1 82 ? 9.451 2.134 2.730 1.00 80.00 82 ARG A O 1
ATOM 650 N N . MET A 1 83 ? 7.534 1.624 1.665 1.00 79.19 83 MET A N 1
ATOM 651 C CA . MET A 1 83 ? 8.117 0.668 0.713 1.00 79.19 83 MET A CA 1
ATOM 652 C C . MET A 1 83 ? 9.199 1.301 -0.174 1.00 79.19 83 MET A C 1
ATOM 654 O O . MET A 1 83 ? 10.198 0.656 -0.469 1.00 79.19 83 MET A O 1
ATOM 658 N N . PHE A 1 84 ? 9.030 2.567 -0.566 1.00 86.06 84 PHE A N 1
ATOM 659 C CA . PHE A 1 84 ? 9.986 3.289 -1.415 1.00 86.06 84 PHE A CA 1
ATOM 660 C C . PHE A 1 84 ? 10.886 4.271 -0.653 1.00 86.06 84 PHE A C 1
ATOM 662 O O . PHE A 1 84 ? 11.630 5.018 -1.286 1.00 86.06 84 PHE A O 1
ATOM 669 N N . LYS A 1 85 ? 10.835 4.303 0.684 1.00 87.06 85 LYS A N 1
ATOM 670 C CA . LYS A 1 85 ? 11.541 5.308 1.494 1.00 87.06 85 LYS A CA 1
ATOM 671 C C . LYS A 1 85 ? 13.038 5.356 1.173 1.00 87.06 85 LYS A C 1
ATOM 673 O O . LYS A 1 85 ? 13.547 6.420 0.835 1.00 87.06 85 LYS A O 1
ATOM 678 N N . ASP A 1 86 ? 13.706 4.207 1.190 1.00 87.56 86 ASP A N 1
ATOM 679 C CA . ASP A 1 86 ? 15.143 4.105 0.909 1.00 87.56 86 ASP A CA 1
ATOM 680 C C . ASP A 1 86 ? 15.493 4.553 -0.521 1.00 87.56 86 ASP A C 1
ATOM 682 O O . ASP A 1 86 ? 16.547 5.144 -0.761 1.00 87.56 86 ASP A O 1
ATOM 686 N N . LEU A 1 87 ? 14.599 4.304 -1.485 1.00 89.50 87 LEU A N 1
ATOM 687 C CA . LEU A 1 87 ? 14.752 4.759 -2.870 1.00 89.50 87 LEU A CA 1
ATOM 688 C C . LEU A 1 87 ? 14.600 6.276 -2.986 1.00 89.50 87 LEU A C 1
ATOM 690 O O . LEU A 1 87 ? 15.349 6.903 -3.732 1.00 89.50 87 LEU A O 1
ATOM 694 N N . PHE A 1 88 ? 13.677 6.881 -2.234 1.00 88.88 88 PHE A N 1
ATOM 695 C CA . PHE A 1 88 ? 13.545 8.337 -2.160 1.00 88.88 88 PHE A CA 1
ATOM 696 C C . PHE A 1 88 ? 14.756 8.988 -1.493 1.00 88.88 88 PHE A C 1
ATOM 698 O O . PHE A 1 88 ? 15.237 10.015 -1.967 1.00 88.88 88 PHE A O 1
ATOM 705 N N . GLU A 1 89 ? 15.277 8.393 -0.421 1.00 89.94 89 GLU A N 1
ATOM 706 C CA . GLU A 1 89 ? 16.502 8.865 0.227 1.00 89.94 89 GLU A CA 1
ATOM 707 C C . GLU A 1 89 ? 17.697 8.792 -0.729 1.00 89.94 89 GLU A C 1
ATOM 709 O O . GLU A 1 89 ? 18.436 9.769 -0.864 1.00 89.94 89 GLU A O 1
ATOM 714 N N . TRP A 1 90 ? 17.832 7.687 -1.469 1.00 92.19 90 TRP A N 1
ATOM 715 C CA . TRP A 1 90 ? 18.840 7.557 -2.519 1.00 92.19 90 TRP A CA 1
ATOM 716 C C . TRP A 1 90 ? 18.657 8.597 -3.631 1.00 92.19 90 TRP A C 1
ATOM 718 O O . TRP A 1 90 ? 19.620 9.266 -3.997 1.00 92.19 90 TRP A O 1
ATOM 728 N N . LYS A 1 91 ? 17.429 8.819 -4.117 1.00 90.56 91 LYS A N 1
ATOM 729 C CA . LYS A 1 91 ? 17.131 9.870 -5.102 1.00 90.56 91 LYS A CA 1
ATOM 730 C C . LYS A 1 91 ? 17.562 11.254 -4.604 1.00 90.56 91 LYS A C 1
ATOM 732 O O . LYS A 1 91 ? 18.207 11.999 -5.333 1.00 90.56 91 LYS A O 1
ATOM 737 N N . ASN A 1 92 ? 17.253 11.594 -3.356 1.00 91.12 92 ASN A N 1
ATOM 738 C CA . ASN A 1 92 ? 17.647 12.877 -2.773 1.00 91.12 92 ASN A CA 1
ATOM 739 C C . ASN A 1 92 ? 19.174 13.019 -2.646 1.00 91.12 92 ASN A C 1
ATOM 741 O O . ASN A 1 92 ? 19.694 14.134 -2.687 1.00 91.12 92 ASN A O 1
ATOM 745 N N . ALA A 1 93 ? 19.900 11.911 -2.470 1.00 90.88 93 ALA A N 1
ATOM 746 C CA . ALA A 1 93 ? 21.359 11.895 -2.489 1.00 90.88 93 ALA A CA 1
ATOM 747 C C . ALA A 1 93 ? 21.910 12.082 -3.917 1.00 90.88 93 ALA A C 1
ATOM 749 O O . ALA A 1 93 ? 22.847 12.863 -4.098 1.00 90.88 93 ALA A O 1
ATOM 750 N N . LEU A 1 94 ? 21.284 11.455 -4.924 1.00 91.00 94 LEU A N 1
ATOM 751 C CA . LEU A 1 94 ? 21.606 11.661 -6.344 1.00 91.00 94 LEU A CA 1
ATOM 752 C C . LEU A 1 94 ? 21.470 13.132 -6.745 1.00 91.00 94 LEU A C 1
ATOM 754 O O . LEU A 1 94 ? 22.386 13.679 -7.355 1.00 91.00 94 LEU A O 1
ATOM 758 N N . ASP A 1 95 ? 20.379 13.790 -6.342 1.00 91.62 95 ASP A N 1
ATOM 759 C CA . ASP A 1 95 ? 20.134 15.213 -6.625 1.00 91.62 95 ASP A CA 1
ATOM 760 C C . ASP A 1 95 ? 21.217 16.129 -6.012 1.00 91.62 95 ASP A C 1
ATOM 762 O O . ASP A 1 95 ? 21.437 17.247 -6.474 1.00 91.62 95 ASP A O 1
ATOM 766 N N . LYS A 1 96 ? 21.928 15.646 -4.984 1.00 93.06 96 LYS A N 1
ATOM 767 C CA . LYS A 1 96 ? 23.061 16.327 -4.332 1.00 93.06 96 LYS A CA 1
ATOM 768 C C . LYS A 1 96 ? 24.429 15.908 -4.891 1.00 93.06 96 LYS A C 1
ATOM 770 O O . LYS A 1 96 ? 25.452 16.296 -4.335 1.00 93.06 96 LYS A O 1
ATOM 775 N N . GLY A 1 97 ? 24.463 15.111 -5.959 1.00 91.06 97 GLY A N 1
ATOM 776 C CA . GLY A 1 97 ? 25.688 14.649 -6.617 1.00 91.06 97 GLY A CA 1
ATOM 777 C C . GLY A 1 97 ? 26.311 13.379 -6.025 1.00 91.06 97 GLY A C 1
ATOM 778 O O . GLY A 1 97 ? 27.393 12.982 -6.453 1.00 91.06 97 GLY A O 1
ATOM 779 N N . ILE A 1 98 ? 25.655 12.713 -5.068 1.00 89.69 98 ILE A N 1
ATOM 780 C CA . ILE A 1 98 ? 26.122 11.433 -4.518 1.00 89.69 98 ILE A CA 1
ATOM 781 C C . ILE A 1 98 ? 25.591 10.306 -5.404 1.00 89.69 98 ILE A C 1
ATOM 783 O O . ILE A 1 98 ? 24.412 9.974 -5.358 1.00 89.69 98 ILE A O 1
ATOM 787 N N . THR A 1 99 ? 26.466 9.698 -6.204 1.00 86.25 99 THR A N 1
ATOM 788 C CA . THR A 1 99 ? 26.088 8.702 -7.225 1.00 86.25 99 THR A CA 1
ATOM 789 C C . THR A 1 99 ? 26.179 7.248 -6.762 1.00 86.25 99 THR A C 1
ATOM 791 O O . THR A 1 99 ? 25.878 6.330 -7.527 1.00 86.25 99 THR A O 1
ATOM 794 N N . SER A 1 100 ? 26.587 7.002 -5.515 1.00 87.81 100 SER A N 1
ATOM 795 C CA . SER A 1 100 ? 26.709 5.646 -4.984 1.00 87.81 100 SER A CA 1
ATOM 796 C C . SER A 1 100 ? 25.338 4.983 -4.814 1.00 87.81 100 SER A C 1
ATOM 798 O O . SER A 1 100 ? 24.390 5.555 -4.279 1.00 87.81 100 SER A O 1
ATOM 800 N N . LEU A 1 101 ? 25.230 3.736 -5.274 1.00 86.44 101 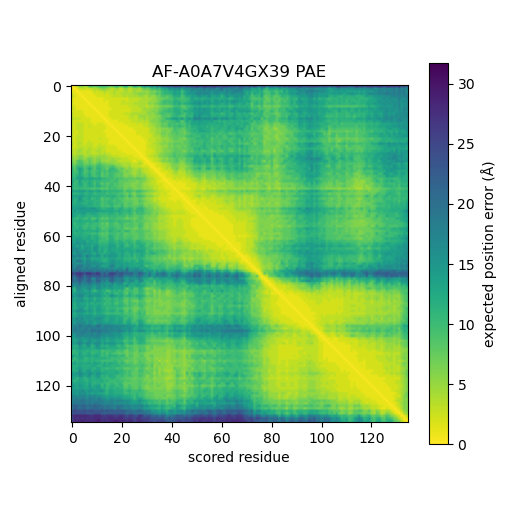LEU A N 1
ATOM 801 C CA . LEU A 1 101 ? 24.051 2.897 -5.061 1.00 86.44 101 LEU A CA 1
ATOM 802 C C . LEU A 1 101 ? 24.017 2.393 -3.619 1.00 86.44 101 LEU A C 1
ATOM 804 O O . LEU A 1 101 ? 24.937 1.687 -3.192 1.00 86.44 101 LEU A O 1
ATOM 808 N N . THR A 1 102 ? 22.932 2.689 -2.902 1.00 88.56 102 THR A N 1
ATOM 809 C CA . THR A 1 102 ? 22.644 2.040 -1.617 1.00 88.56 102 THR A CA 1
ATOM 810 C C . THR A 1 102 ? 22.328 0.551 -1.836 1.00 88.56 102 THR A C 1
ATOM 812 O O . THR A 1 102 ? 21.920 0.165 -2.939 1.00 88.56 102 THR A O 1
ATOM 815 N N . PRO A 1 103 ? 22.501 -0.314 -0.819 1.00 90.31 103 PRO A N 1
ATOM 816 C CA . PRO A 1 103 ? 22.105 -1.720 -0.911 1.00 90.31 103 PRO A CA 1
ATOM 817 C C . PRO A 1 103 ? 20.643 -1.898 -1.348 1.00 90.31 103 PRO A C 1
ATOM 819 O O . PRO A 1 103 ? 20.389 -2.630 -2.303 1.00 90.31 103 PRO A O 1
ATOM 822 N N . SER A 1 104 ? 19.714 -1.142 -0.750 1.00 87.31 104 SER A N 1
ATOM 823 C CA . SER A 1 104 ? 18.286 -1.179 -1.092 1.00 87.31 104 SER A CA 1
ATOM 824 C C . SER A 1 104 ? 18.021 -0.747 -2.541 1.00 87.31 104 SER A C 1
ATOM 826 O O . SER A 1 104 ? 17.274 -1.409 -3.259 1.00 87.31 104 SER A O 1
ATOM 828 N N . ALA A 1 105 ? 18.666 0.327 -3.021 1.00 88.00 105 ALA A N 1
ATOM 829 C CA . ALA A 1 105 ? 18.511 0.774 -4.409 1.00 88.00 105 ALA A CA 1
ATOM 830 C C . ALA A 1 105 ? 19.057 -0.261 -5.405 1.00 88.00 105 ALA A C 1
ATOM 832 O O . ALA A 1 105 ? 18.450 -0.512 -6.446 1.00 88.00 105 ALA A O 1
ATOM 833 N N . ARG A 1 106 ? 20.181 -0.907 -5.073 1.00 90.44 106 ARG A N 1
ATOM 834 C CA . ARG A 1 106 ? 20.756 -1.989 -5.881 1.00 90.44 106 ARG A CA 1
ATOM 835 C C . ARG A 1 106 ? 19.812 -3.186 -5.969 1.00 90.44 106 ARG A C 1
ATOM 837 O O . ARG A 1 106 ? 19.597 -3.696 -7.065 1.00 90.44 106 ARG A O 1
ATOM 844 N N . GLU A 1 107 ? 19.259 -3.625 -4.843 1.00 91.25 107 GLU A N 1
ATOM 845 C CA . GLU A 1 107 ? 18.320 -4.747 -4.791 1.00 91.25 107 GLU A CA 1
ATOM 846 C C . GLU A 1 107 ? 17.028 -4.447 -5.556 1.00 91.25 107 GLU A C 1
ATOM 848 O O . GLU A 1 107 ? 16.570 -5.281 -6.343 1.00 91.25 107 GLU A O 1
ATOM 853 N N . PHE A 1 108 ? 16.484 -3.240 -5.385 1.00 90.38 108 PHE A N 1
ATOM 854 C CA . PHE A 1 108 ? 15.313 -2.777 -6.120 1.00 90.38 108 PHE A CA 1
ATOM 855 C C . PHE A 1 108 ? 15.538 -2.832 -7.632 1.00 90.38 108 PHE A C 1
ATOM 857 O O . PHE A 1 108 ? 14.751 -3.446 -8.348 1.00 90.38 108 PHE A O 1
ATOM 864 N N . LEU A 1 109 ? 16.632 -2.237 -8.120 1.00 88.56 109 LEU A N 1
ATOM 865 C CA . LEU A 1 109 ? 16.942 -2.213 -9.550 1.00 88.56 109 LEU A CA 1
ATOM 866 C C . LEU A 1 109 ? 17.198 -3.621 -10.104 1.00 88.56 109 LEU A C 1
ATOM 868 O O . LEU A 1 109 ? 16.750 -3.931 -11.206 1.00 88.56 109 LEU A O 1
ATOM 872 N N . ALA A 1 110 ? 17.859 -4.494 -9.337 1.00 91.50 110 ALA A N 1
ATOM 873 C CA . ALA A 1 110 ? 18.101 -5.880 -9.738 1.00 91.50 110 ALA A CA 1
ATOM 874 C C . ALA A 1 110 ? 16.801 -6.693 -9.880 1.00 91.50 110 ALA A C 1
ATOM 876 O O . ALA A 1 110 ? 16.711 -7.579 -10.729 1.00 91.50 110 ALA A O 1
ATOM 877 N N . ASN A 1 111 ? 15.782 -6.376 -9.078 1.00 92.31 111 ASN A N 1
ATOM 878 C CA . ASN A 1 111 ? 14.484 -7.051 -9.088 1.00 92.31 111 ASN A CA 1
ATOM 879 C C . ASN A 1 111 ? 13.382 -6.239 -9.780 1.00 92.31 111 ASN A C 1
ATOM 881 O O . ASN A 1 111 ? 12.217 -6.622 -9.704 1.00 92.31 111 ASN A O 1
ATOM 885 N N . LEU A 1 112 ? 13.723 -5.151 -10.481 1.00 91.12 112 LEU A N 1
ATOM 886 C CA . LEU A 1 112 ? 12.747 -4.224 -11.059 1.00 91.12 112 LEU A CA 1
ATOM 887 C C . LEU A 1 112 ? 11.729 -4.930 -11.974 1.00 91.12 112 LEU A C 1
ATOM 889 O O . LEU A 1 112 ? 10.546 -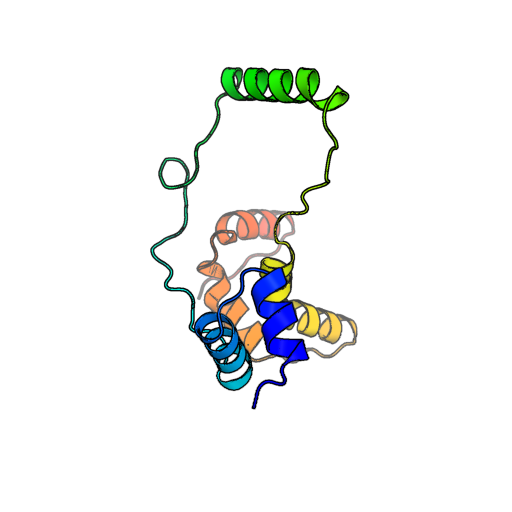4.607 -11.947 1.00 91.12 112 LEU A O 1
ATOM 893 N N . HIS A 1 113 ? 12.179 -5.942 -12.718 1.00 92.00 113 HIS A N 1
ATOM 894 C CA . HIS A 1 113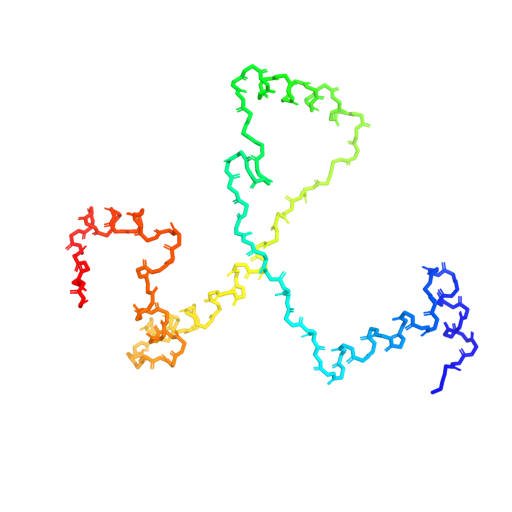 ? 11.356 -6.758 -13.617 1.00 92.00 113 HIS A CA 1
ATOM 895 C C . HIS A 1 113 ? 10.290 -7.614 -12.911 1.00 92.00 113 HIS A C 1
ATOM 897 O O . HIS A 1 113 ? 9.364 -8.087 -13.562 1.00 92.00 113 HIS A O 1
ATOM 903 N N . LYS A 1 114 ? 10.403 -7.825 -11.593 1.00 91.69 114 LYS A N 1
ATOM 904 C CA . LYS A 1 114 ? 9.465 -8.639 -10.801 1.00 91.69 114 LYS A CA 1
ATOM 905 C C . LYS A 1 114 ? 8.278 -7.841 -10.263 1.00 91.69 114 LYS A C 1
ATOM 907 O O . LYS A 1 114 ? 7.344 -8.430 -9.726 1.00 91.69 114 LYS A O 1
ATOM 912 N N . PHE A 1 115 ? 8.314 -6.512 -10.350 1.00 88.44 115 PHE A N 1
ATOM 913 C CA . PHE A 1 115 ? 7.239 -5.674 -9.832 1.00 88.44 115 PHE A CA 1
ATOM 914 C C . PHE A 1 115 ? 6.017 -5.692 -10.752 1.00 88.44 115 PHE A C 1
ATOM 916 O O . PHE A 1 115 ? 6.143 -5.646 -11.973 1.00 88.44 115 PHE A O 1
ATOM 923 N N . ALA A 1 116 ? 4.823 -5.659 -10.152 1.00 86.25 116 ALA A N 1
ATOM 924 C CA . ALA A 1 116 ? 3.554 -5.658 -10.883 1.00 86.25 116 ALA A CA 1
ATOM 925 C C . ALA A 1 116 ? 3.410 -4.478 -11.864 1.00 86.25 116 ALA A C 1
ATOM 927 O O . ALA A 1 116 ? 2.729 -4.612 -12.869 1.00 86.25 116 ALA A O 1
ATOM 928 N N . PHE A 1 117 ? 4.074 -3.348 -11.591 1.00 88.88 117 PHE A N 1
ATOM 929 C CA . PHE A 1 117 ? 4.063 -2.152 -12.444 1.00 88.88 117 PHE A CA 1
ATOM 930 C C . PHE A 1 117 ? 5.138 -2.154 -13.546 1.00 88.88 117 PHE A C 1
ATOM 932 O O . PHE A 1 117 ? 5.268 -1.173 -14.280 1.00 88.88 117 PHE A O 1
ATOM 939 N N . TYR A 1 118 ? 5.9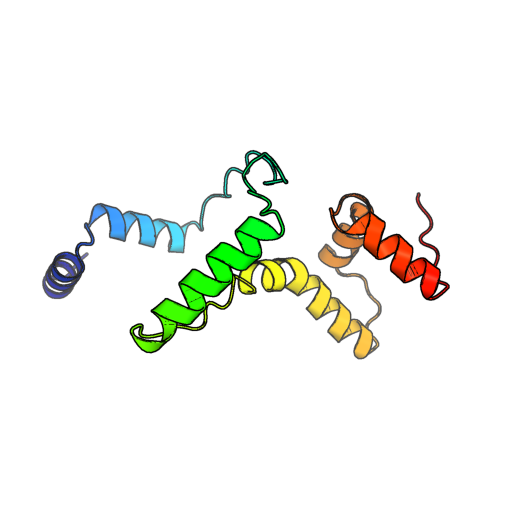78 -3.192 -13.636 1.00 92.69 118 TYR A N 1
ATOM 940 C CA . TYR A 1 118 ? 7.096 -3.223 -14.581 1.00 92.69 118 TYR A CA 1
ATOM 941 C C . TYR A 1 118 ? 6.674 -3.107 -16.057 1.00 92.69 118 TYR A C 1
ATOM 943 O O . TYR A 1 118 ? 7.308 -2.326 -16.777 1.00 92.69 118 TYR A O 1
ATOM 951 N N . PRO A 1 119 ? 5.625 -3.808 -16.541 1.00 92.12 119 PRO A N 1
ATOM 952 C CA . PRO A 1 119 ? 5.202 -3.696 -17.937 1.00 92.12 119 PRO A CA 1
ATOM 953 C C . PRO A 1 119 ? 4.813 -2.263 -18.324 1.00 92.12 119 PRO A C 1
ATOM 955 O O . PRO A 1 119 ? 5.187 -1.777 -19.393 1.00 92.12 119 PRO A O 1
ATOM 958 N N . GLU A 1 120 ? 4.096 -1.565 -17.447 1.00 92.88 120 GLU A N 1
ATOM 959 C CA . GLU A 1 120 ? 3.686 -0.171 -17.611 1.00 92.88 120 GLU A CA 1
ATOM 960 C C . GLU A 1 120 ? 4.896 0.761 -17.553 1.00 92.88 120 GLU A C 1
ATOM 962 O O . GLU A 1 120 ? 5.050 1.626 -18.417 1.00 92.88 120 GLU A O 1
ATOM 967 N N . LEU A 1 121 ? 5.799 0.544 -16.593 1.00 92.12 121 LEU A N 1
ATOM 968 C CA . LEU A 1 121 ? 7.034 1.312 -16.472 1.00 92.12 121 LEU A CA 1
ATOM 969 C C . LEU A 1 121 ? 7.887 1.202 -17.742 1.00 92.12 121 LEU A C 1
ATOM 971 O O . LEU A 1 121 ? 8.362 2.216 -18.248 1.00 92.12 121 LEU A O 1
ATOM 975 N N . LYS A 1 122 ? 8.044 -0.004 -18.300 1.00 93.00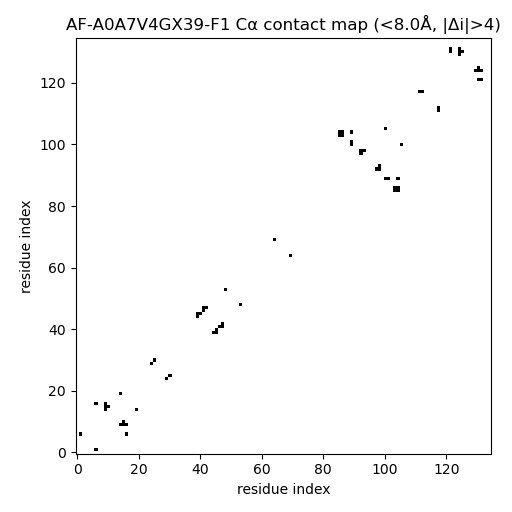 122 LYS A N 1
ATOM 976 C CA . LYS A 1 122 ? 8.801 -0.231 -19.541 1.00 93.00 122 LYS A CA 1
ATOM 977 C C . LYS A 1 122 ? 8.218 0.571 -20.707 1.00 93.00 122 LYS A C 1
ATOM 979 O O . LYS A 1 122 ? 8.979 1.204 -21.435 1.00 93.00 122 LYS A O 1
ATOM 984 N N . LYS A 1 123 ? 6.887 0.609 -20.856 1.00 93.56 123 LYS A N 1
ATOM 985 C CA . LYS A 1 123 ? 6.208 1.417 -21.890 1.00 93.56 123 LYS A CA 1
ATOM 986 C C . LYS A 1 123 ? 6.520 2.909 -21.737 1.00 93.56 123 LYS A C 1
ATOM 988 O O . LYS A 1 123 ? 6.854 3.562 -22.723 1.00 93.56 123 LYS A O 1
ATOM 993 N N . VAL A 1 124 ? 6.452 3.427 -20.509 1.00 94.69 124 VAL A N 1
ATOM 994 C CA . VAL A 1 124 ? 6.745 4.839 -20.210 1.00 94.69 124 VAL A CA 1
ATOM 995 C C . VAL A 1 124 ? 8.219 5.170 -20.450 1.00 94.69 124 VAL A C 1
ATOM 997 O O . VAL A 1 124 ? 8.532 6.220 -21.000 1.00 94.69 124 VAL A O 1
ATOM 1000 N N . LEU A 1 125 ? 9.149 4.291 -20.080 1.00 92.00 125 LEU A N 1
ATOM 1001 C CA . LEU A 1 125 ? 10.577 4.527 -20.307 1.00 92.00 125 LEU A CA 1
ATOM 1002 C C . LEU A 1 125 ? 10.915 4.566 -21.801 1.00 92.00 125 LEU A C 1
ATOM 1004 O O . LEU A 1 125 ? 11.612 5.479 -22.244 1.00 92.00 125 LEU A O 1
ATOM 1008 N N . VAL A 1 126 ? 10.349 3.647 -22.589 1.00 92.69 126 VAL A N 1
ATOM 1009 C CA . VAL A 1 126 ? 10.523 3.630 -24.049 1.00 92.69 126 VAL A CA 1
ATOM 1010 C C . VAL A 1 126 ? 9.977 4.908 -24.686 1.00 92.69 126 VAL A C 1
ATOM 1012 O O . VAL A 1 126 ? 10.634 5.470 -25.561 1.00 92.69 126 VAL A O 1
ATOM 1015 N N . SER A 1 127 ? 8.835 5.429 -24.219 1.00 92.88 127 SER A N 1
ATOM 1016 C CA . SER A 1 127 ? 8.300 6.703 -24.726 1.00 92.88 127 SER A CA 1
ATOM 1017 C C . SER A 1 127 ? 9.198 7.908 -24.414 1.00 92.88 127 SER A C 1
ATOM 1019 O O . SER A 1 127 ? 9.071 8.939 -25.065 1.00 92.88 127 SER A O 1
ATOM 1021 N N . HIS A 1 128 ? 10.108 7.783 -23.444 1.00 91.19 128 HIS A N 1
ATOM 1022 C CA . HIS A 1 128 ? 11.120 8.786 -23.097 1.00 91.19 128 HIS A CA 1
ATOM 1023 C C . HIS A 1 128 ? 12.511 8.463 -23.678 1.00 91.19 128 HIS A C 1
ATOM 1025 O O . HIS A 1 128 ? 13.501 9.076 -23.286 1.00 91.19 128 HIS A O 1
ATOM 1031 N N . GLY A 1 129 ? 12.612 7.499 -24.602 1.00 90.38 129 GLY A N 1
ATOM 1032 C CA . GLY A 1 129 ? 13.873 7.116 -25.244 1.00 90.38 129 GLY A CA 1
ATOM 1033 C C . GLY A 1 129 ? 14.814 6.287 -24.362 1.00 90.38 129 GLY A C 1
ATOM 1034 O O . GLY A 1 129 ? 15.971 6.081 -24.723 1.00 90.38 129 GLY A O 1
ATOM 1035 N N . ILE A 1 130 ? 14.341 5.790 -23.217 1.00 90.44 130 ILE A N 1
ATOM 1036 C CA . ILE A 1 130 ? 15.123 4.969 -22.292 1.00 90.44 130 ILE A CA 1
ATOM 1037 C C . ILE A 1 130 ? 14.784 3.498 -22.537 1.00 90.44 130 ILE A C 1
ATOM 1039 O O . ILE A 1 130 ? 13.651 3.063 -22.334 1.00 90.44 130 ILE A O 1
ATOM 1043 N N . THR A 1 131 ? 15.781 2.708 -22.935 1.00 82.06 131 THR A N 1
ATOM 1044 C CA . THR A 1 131 ? 15.631 1.253 -23.078 1.00 82.06 131 THR A CA 1
ATOM 1045 C C . THR A 1 131 ? 16.265 0.553 -21.883 1.00 82.06 131 THR A C 1
ATOM 1047 O O . THR A 1 131 ? 17.460 0.702 -21.634 1.00 82.06 131 THR A O 1
ATOM 1050 N N . LEU A 1 132 ? 15.473 -0.227 -21.145 1.00 74.44 132 LEU A N 1
ATOM 1051 C CA . LEU A 1 132 ? 15.997 -1.120 -20.113 1.00 74.44 132 LEU A CA 1
ATOM 1052 C C . LEU A 1 132 ? 16.620 -2.342 -20.796 1.00 74.44 132 LEU A C 1
ATOM 1054 O O . LEU A 1 132 ? 15.918 -3.086 -21.478 1.00 74.44 132 LEU A O 1
ATOM 1058 N N . GLN A 1 133 ? 17.927 -2.541 -20.627 1.00 63.25 133 GLN A N 1
ATOM 1059 C CA . GLN A 1 133 ? 18.571 -3.794 -21.012 1.00 63.25 133 GLN A CA 1
ATOM 1060 C C . GLN A 1 133 ? 18.209 -4.859 -19.975 1.00 63.25 133 GLN A C 1
ATOM 1062 O O . GLN A 1 133 ? 18.511 -4.709 -18.790 1.00 63.25 133 GLN A O 1
ATOM 1067 N N . GLU A 1 134 ? 17.532 -5.913 -20.416 1.00 58.97 134 GLU A N 1
ATOM 1068 C CA . GLU A 1 134 ? 17.354 -7.124 -19.618 1.00 58.97 134 GLU A CA 1
ATOM 1069 C C . GLU A 1 134 ? 18.692 -7.885 -19.615 1.00 58.97 134 GLU A C 1
ATOM 1071 O O . GLU A 1 134 ? 19.355 -7.977 -20.650 1.00 58.97 134 GLU A O 1
ATOM 1076 N N . LYS A 1 135 ? 19.129 -8.340 -18.436 1.00 51.66 135 LYS A N 1
ATOM 1077 C CA . LYS A 1 135 ? 20.277 -9.246 -18.291 1.00 51.66 135 LYS A CA 1
ATOM 1078 C C . LYS A 1 135 ? 19.823 -10.688 -18.417 1.00 51.66 135 LYS A C 1
ATOM 1080 O O . LYS A 1 135 ? 18.740 -10.986 -17.866 1.00 51.66 135 LYS A O 1
#

Mean predicted aligned error: 8.99 Å

Foldseek 3Di:
DDDPVRVVVCVVVVHDPVRVVVVVVCVVVNDDDDDDDDDADDVRVDDDDDPVRVVVVVVVCVVCVVVDDDDDDDPPVVVVCVLCVVVVVVVVCVVVVNPDQDPSNVVCVVCVCVDPCNVVVQVVCVVVVHHDDDD